Protein AF-A0A251RIR2-F1 (afdb_monomer)

Radius of gyration: 19.33 Å; Cα contacts (8 Å, |Δi|>4): 16; chains: 1; bounding box: 45×36×40 Å

Solvent-accessible surface area (backbone atoms only — not comparable to full-atom values): 4738 Å² total; per-residue (Å²): 140,64,85,70,64,63,78,69,59,83,80,78,82,45,71,68,57,49,40,52,59,56,42,71,75,38,91,84,58,87,48,65,67,51,52,51,52,52,51,52,55,49,50,53,52,48,50,52,56,46,59,78,38,22,86,82,66,68,70,72,75,83,83,88,69,79,58,96,82,65,83,128

Foldseek 3Di:
DPPPVVVPCPPDDDLLNVLVVVQVVPPPRPCPVSVVVVVVVVVVVVVVVCVVCCVVVVVDDDPPDADPVGDD

Sequence (72 aa):
MDNAADAQRTDLMTITRYALNEQSKHPEACGDFTILLNHIVLGCKFVCSAVSKAGLAKVIGLAGETNVQSSL

Nearest PDB structures (foldseek):
  7ns5-assembly1_A  TM=8.325E-01  e=1.780E-02  Saccharomyces cerevisiae S288C
  2q8m-assembly1_A  TM=9.193E-01  e=1.675E-01  Shigella boydii

InterPro domains:
  IPR000146 Fructose-1,6-bisphosphatase class 1 [PTHR11556] (4-69)
  IPR033391 Fructose-1-6-bisphosphatase class I, N-terminal [PF00316] (13-69)

Structure (mmCIF, N/CA/C/O backbone):
data_AF-A0A251RIR2-F1
#
_entry.id   AF-A0A251RIR2-F1
#
loop_
_atom_site.group_PDB
_atom_site.id
_atom_site.type_symbol
_atom_site.label_atom_id
_atom_site.label_alt_id
_atom_site.label_comp_id
_atom_site.label_asym_id
_atom_site.label_entity_id
_atom_site.label_seq_id
_atom_site.pdbx_PDB_ins_code
_atom_site.Cartn_x
_atom_site.Cartn_y
_atom_site.Cartn_z
_atom_site.occupancy
_atom_site.B_iso_or_equiv
_atom_site.auth_seq_id
_atom_site.auth_comp_id
_atom_site.auth_asym_id
_atom_site.auth_atom_id
_atom_site.pdbx_PDB_model_num
ATOM 1 N N . MET A 1 1 ? 23.338 16.137 18.363 1.00 51.28 1 MET A N 1
ATOM 2 C CA . MET A 1 1 ? 23.953 15.887 17.048 1.00 51.28 1 MET A CA 1
ATOM 3 C C . MET A 1 1 ? 23.042 14.861 16.371 1.00 51.28 1 MET A C 1
ATOM 5 O O . MET A 1 1 ? 22.959 13.777 16.915 1.00 51.28 1 MET A O 1
ATOM 9 N N . ASP A 1 2 ? 22.156 15.113 15.394 1.00 47.59 2 ASP A N 1
ATOM 10 C CA . ASP A 1 2 ? 22.149 16.098 14.297 1.00 47.59 2 ASP A CA 1
ATOM 11 C C . ASP A 1 2 ? 20.730 16.312 13.693 1.00 47.59 2 ASP A C 1
ATOM 13 O O . ASP A 1 2 ? 20.488 16.037 12.522 1.00 47.59 2 ASP A O 1
ATOM 17 N N . ASN A 1 3 ? 19.768 16.855 14.454 1.00 58.09 3 ASN A N 1
ATOM 18 C CA . ASN A 1 3 ? 18.423 17.179 13.918 1.00 58.09 3 ASN A CA 1
ATOM 19 C C . ASN A 1 3 ? 18.416 18.306 12.856 1.00 58.09 3 ASN A C 1
ATOM 21 O O . ASN A 1 3 ? 17.395 18.552 12.225 1.00 58.09 3 ASN A O 1
ATOM 25 N N . ALA A 1 4 ? 19.536 19.011 12.663 1.00 54.50 4 ALA A N 1
ATOM 26 C CA . ALA A 1 4 ? 19.674 20.066 11.657 1.00 54.50 4 ALA A CA 1
ATOM 27 C C . ALA A 1 4 ? 20.096 19.531 10.275 1.00 54.50 4 ALA A C 1
ATOM 29 O O . ALA A 1 4 ? 19.822 20.176 9.267 1.00 54.50 4 ALA A O 1
ATOM 30 N N . ALA A 1 5 ? 20.732 18.353 10.209 1.00 55.50 5 ALA A N 1
ATOM 31 C CA . ALA A 1 5 ? 21.210 17.778 8.949 1.00 55.50 5 ALA A CA 1
ATOM 32 C C . ALA A 1 5 ? 20.071 17.178 8.104 1.00 55.50 5 ALA A C 1
ATOM 34 O O . ALA A 1 5 ? 20.141 17.188 6.876 1.00 55.50 5 ALA A O 1
ATOM 35 N N . ASP A 1 6 ? 18.998 16.704 8.747 1.00 57.84 6 ASP A N 1
ATOM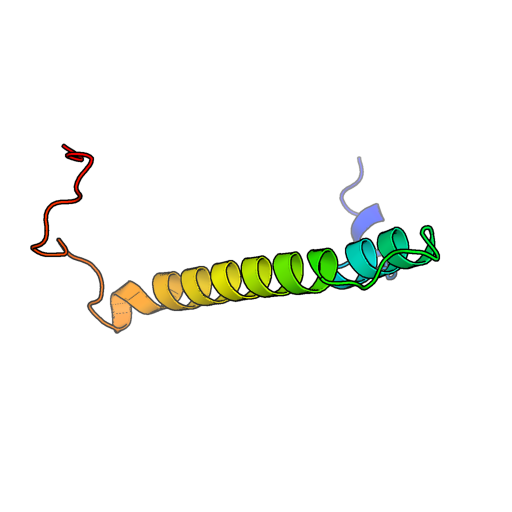 36 C CA . ASP A 1 6 ? 17.838 16.120 8.057 1.00 57.84 6 ASP A CA 1
ATOM 37 C C . ASP A 1 6 ? 16.961 17.191 7.379 1.00 57.84 6 ASP A C 1
ATOM 39 O O . ASP A 1 6 ? 16.348 16.955 6.342 1.00 57.84 6 ASP A O 1
ATOM 43 N N . ALA A 1 7 ? 16.984 18.428 7.892 1.00 60.34 7 ALA A N 1
ATOM 44 C CA . ALA A 1 7 ? 16.251 19.560 7.319 1.00 60.34 7 ALA A CA 1
ATOM 45 C C . ALA A 1 7 ? 16.754 19.981 5.921 1.00 60.34 7 ALA A C 1
ATOM 47 O O . ALA A 1 7 ? 16.056 20.704 5.211 1.00 60.34 7 ALA A O 1
ATOM 48 N N . GLN A 1 8 ? 17.948 19.529 5.513 1.00 64.31 8 GLN A N 1
ATOM 49 C CA . GLN A 1 8 ? 18.557 19.836 4.214 1.00 64.31 8 GLN A CA 1
ATOM 50 C C . GLN A 1 8 ? 18.518 18.666 3.214 1.00 64.31 8 GLN A C 1
ATOM 52 O O . GLN A 1 8 ? 18.995 18.817 2.085 1.00 64.31 8 GLN A O 1
ATOM 57 N N . ARG A 1 9 ? 17.936 17.512 3.577 1.00 65.25 9 ARG A N 1
ATOM 58 C CA . ARG A 1 9 ? 17.714 16.397 2.643 1.00 65.25 9 ARG A CA 1
ATOM 59 C C . ARG A 1 9 ? 16.511 16.703 1.752 1.00 65.25 9 ARG A C 1
ATOM 61 O O . ARG A 1 9 ? 15.372 16.371 2.054 1.00 65.25 9 ARG A O 1
ATOM 68 N N . THR A 1 10 ? 16.778 17.331 0.614 1.00 77.31 10 THR A N 1
ATOM 69 C CA . THR A 1 10 ? 15.777 17.545 -0.443 1.00 77.31 10 THR A CA 1
ATOM 70 C C . THR A 1 10 ? 15.469 16.271 -1.238 1.00 77.31 10 THR A C 1
ATOM 72 O O . THR A 1 10 ? 14.479 16.232 -1.967 1.00 77.31 10 THR A O 1
ATOM 75 N N . ASP A 1 11 ? 16.271 15.210 -1.078 1.00 81.56 11 ASP A N 1
ATOM 76 C CA . ASP A 1 11 ? 16.046 13.908 -1.708 1.00 81.56 11 ASP A CA 1
ATOM 77 C C . ASP A 1 11 ? 15.196 12.98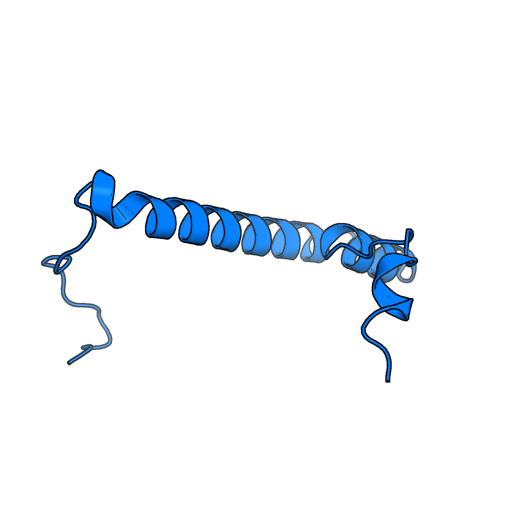8 -0.817 1.00 81.56 11 ASP A C 1
ATOM 79 O O . ASP A 1 11 ? 15.699 12.150 -0.068 1.00 81.56 11 ASP A O 1
ATOM 83 N N . LEU A 1 12 ? 13.876 13.1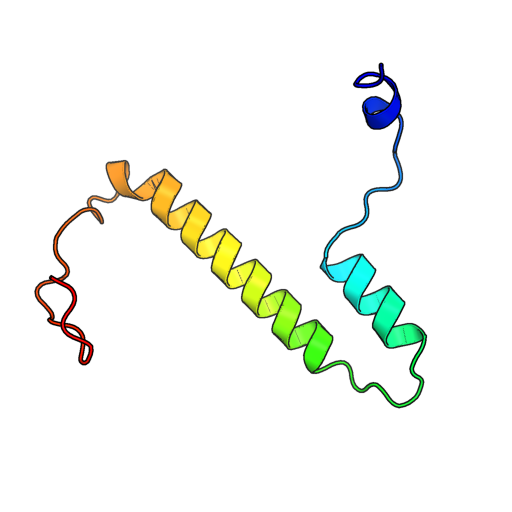67 -0.881 1.00 87.75 12 LEU A N 1
ATOM 84 C CA . LEU A 1 12 ? 12.927 12.330 -0.150 1.00 87.75 12 LEU A CA 1
ATOM 85 C C . LEU A 1 12 ? 12.762 10.969 -0.842 1.00 87.75 12 LEU A C 1
ATOM 87 O O . LEU A 1 12 ? 12.361 10.873 -2.009 1.00 87.75 12 LEU A O 1
ATOM 91 N N . MET A 1 13 ? 13.017 9.892 -0.100 1.00 92.75 13 MET A N 1
ATOM 92 C CA . MET A 1 13 ? 12.751 8.529 -0.554 1.00 92.75 13 MET A CA 1
ATOM 93 C C . MET A 1 13 ? 11.381 8.064 -0.056 1.00 92.75 13 MET A C 1
ATOM 95 O O . MET A 1 13 ? 11.182 7.806 1.127 1.00 92.75 13 MET A O 1
ATOM 99 N N . THR A 1 14 ? 10.421 7.953 -0.974 1.00 94.94 14 THR A N 1
ATOM 100 C CA . THR A 1 14 ? 9.104 7.372 -0.686 1.00 94.94 14 THR A CA 1
ATOM 101 C C . THR A 1 14 ? 9.141 5.853 -0.841 1.00 94.94 14 THR A C 1
ATOM 103 O O . THR A 1 14 ? 9.974 5.325 -1.574 1.00 94.94 14 THR A O 1
ATOM 106 N N . ILE A 1 15 ? 8.194 5.145 -0.216 1.00 93.12 15 ILE A N 1
ATOM 107 C CA . ILE A 1 15 ? 8.046 3.688 -0.386 1.00 93.12 15 ILE A CA 1
ATOM 108 C C . ILE A 1 15 ? 7.866 3.329 -1.866 1.00 93.12 15 ILE A C 1
ATOM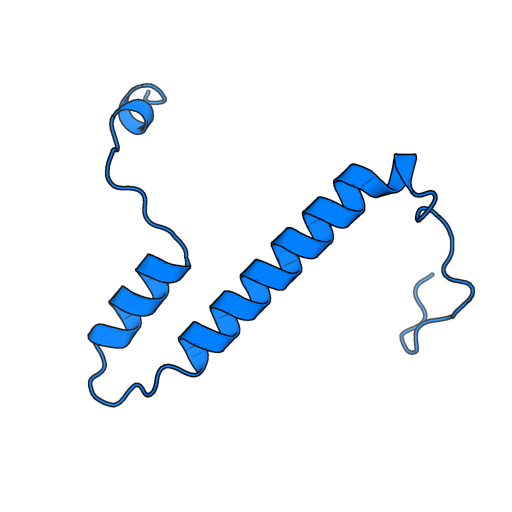 110 O O . ILE A 1 15 ? 8.521 2.417 -2.356 1.00 93.12 15 ILE A O 1
ATOM 114 N N . THR A 1 16 ? 7.040 4.080 -2.601 1.00 95.00 16 THR A N 1
ATOM 115 C CA . THR A 1 16 ? 6.829 3.859 -4.039 1.00 95.00 16 THR A CA 1
ATOM 116 C C . THR A 1 16 ? 8.118 4.053 -4.834 1.00 95.00 16 THR A C 1
ATOM 118 O O . THR A 1 16 ? 8.432 3.233 -5.692 1.00 95.00 16 THR A O 1
ATOM 121 N N . ARG A 1 17 ? 8.898 5.101 -4.535 1.00 94.75 17 ARG A N 1
ATOM 122 C CA . ARG A 1 17 ? 10.186 5.343 -5.199 1.00 94.75 17 ARG A CA 1
ATOM 123 C C . ARG A 1 17 ? 11.195 4.246 -4.880 1.00 94.75 17 ARG A C 1
ATOM 125 O O . ARG A 1 17 ? 11.877 3.783 -5.782 1.00 94.75 17 ARG A O 1
ATOM 132 N N . TYR A 1 18 ? 11.272 3.821 -3.622 1.00 95.69 18 TYR A N 1
ATOM 133 C CA . TYR A 1 18 ? 12.125 2.711 -3.216 1.00 95.69 18 TYR A CA 1
ATOM 134 C C . TYR A 1 18 ? 11.740 1.420 -3.951 1.00 95.69 18 TYR A C 1
ATOM 136 O O . TYR A 1 18 ? 12.590 0.813 -4.590 1.00 95.69 18 TYR A O 1
ATOM 144 N N . ALA A 1 19 ? 10.456 1.050 -3.956 1.00 95.25 19 ALA A N 1
ATOM 145 C CA . ALA A 1 19 ? 9.980 -0.162 -4.619 1.00 95.25 19 ALA A CA 1
ATOM 146 C C . ALA A 1 19 ? 10.254 -0.156 -6.134 1.00 95.25 19 ALA A C 1
ATOM 148 O O . ALA A 1 19 ? 10.724 -1.154 -6.671 1.00 95.25 19 ALA A O 1
ATOM 149 N N . LEU A 1 20 ? 10.044 0.979 -6.813 1.00 96.06 20 LEU A N 1
ATOM 150 C CA . LEU A 1 20 ? 10.375 1.129 -8.235 1.00 96.06 20 LEU A CA 1
ATOM 151 C C . LEU A 1 20 ? 11.887 1.052 -8.497 1.00 96.06 20 LEU A C 1
ATOM 153 O O . LEU A 1 20 ? 12.303 0.449 -9.485 1.00 96.06 20 LEU A O 1
ATOM 157 N N . ASN A 1 21 ? 12.706 1.636 -7.617 1.00 95.81 21 ASN A N 1
ATOM 158 C CA . ASN A 1 21 ? 14.164 1.567 -7.712 1.00 95.81 21 ASN A CA 1
ATOM 159 C C . ASN A 1 21 ? 14.701 0.151 -7.486 1.00 95.81 21 ASN A C 1
ATOM 161 O O . ASN A 1 21 ? 15.701 -0.211 -8.092 1.00 95.81 21 ASN A O 1
ATOM 165 N N . GLU A 1 22 ? 14.087 -0.634 -6.601 1.00 95.44 22 GLU A N 1
ATOM 166 C CA . GLU A 1 22 ? 14.463 -2.037 -6.426 1.00 95.44 22 GLU A CA 1
ATOM 167 C C . GLU A 1 22 ? 13.986 -2.873 -7.612 1.00 95.44 22 GLU A C 1
ATOM 169 O O . GLU A 1 22 ? 14.776 -3.617 -8.182 1.00 95.44 22 GLU A O 1
ATOM 174 N N . GLN A 1 23 ? 12.742 -2.689 -8.062 1.00 95.94 23 GLN A N 1
ATOM 175 C CA . GLN A 1 23 ? 12.206 -3.401 -9.222 1.00 95.94 23 GLN A CA 1
ATOM 176 C C . GLN A 1 23 ? 13.062 -3.191 -10.480 1.00 95.94 23 GLN A C 1
ATOM 178 O O . GLN A 1 23 ? 13.314 -4.148 -11.203 1.00 95.94 23 GLN A O 1
ATOM 183 N N . SER A 1 24 ? 13.541 -1.970 -10.743 1.00 95.38 24 SER A N 1
ATOM 184 C CA . SER A 1 24 ? 14.340 -1.674 -11.942 1.00 95.38 24 SER A CA 1
ATOM 185 C C . SER A 1 24 ? 15.700 -2.381 -11.981 1.00 95.38 24 SER A C 1
ATOM 187 O O . SER A 1 24 ? 16.290 -2.495 -13.055 1.00 95.38 24 SER A O 1
ATOM 189 N N . LYS A 1 25 ? 16.187 -2.895 -10.843 1.00 96.62 25 LYS A N 1
ATOM 190 C CA . LYS A 1 25 ? 17.404 -3.722 -10.775 1.00 96.62 25 LYS A CA 1
ATOM 191 C C . LYS A 1 25 ? 17.179 -5.154 -11.272 1.00 96.62 25 LYS A C 1
ATOM 193 O O . LYS A 1 25 ? 18.156 -5.862 -11.496 1.00 96.62 25 LYS A O 1
ATOM 198 N N . HIS A 1 26 ? 15.923 -5.563 -11.449 1.00 94.69 26 HIS A N 1
ATOM 199 C CA . HIS A 1 26 ? 15.506 -6.907 -11.842 1.00 94.69 26 HIS A CA 1
ATOM 200 C C . HIS A 1 26 ? 14.763 -6.847 -13.189 1.00 94.69 26 HIS A C 1
ATOM 202 O O . HIS A 1 26 ? 13.565 -6.558 -13.211 1.00 94.69 26 HIS A O 1
ATOM 208 N N . PRO A 1 27 ? 15.439 -7.089 -14.330 1.00 91.62 27 PRO A N 1
ATOM 209 C CA . PRO A 1 27 ? 14.828 -7.011 -15.663 1.00 91.62 27 PRO A CA 1
ATOM 210 C C . PRO A 1 27 ? 13.613 -7.931 -15.861 1.00 91.62 27 PRO A C 1
ATOM 212 O O . PRO A 1 27 ? 12.763 -7.663 -16.707 1.00 91.62 27 PRO A O 1
ATOM 215 N N . GLU A 1 28 ? 13.533 -9.013 -15.091 1.00 94.56 28 GLU A N 1
ATOM 216 C CA . GLU A 1 28 ? 12.438 -9.982 -15.072 1.00 94.56 28 GLU A CA 1
ATOM 217 C C . GLU A 1 28 ? 11.221 -9.534 -14.246 1.00 94.56 28 GLU A C 1
ATOM 219 O O . GLU A 1 28 ? 10.174 -10.180 -14.286 1.00 94.56 28 GLU A O 1
ATOM 224 N N . ALA A 1 29 ? 11.339 -8.458 -13.464 1.00 92.56 29 ALA A N 1
ATOM 225 C CA . ALA A 1 29 ? 10.297 -8.059 -12.533 1.00 92.56 29 ALA A CA 1
ATOM 226 C C . ALA A 1 29 ? 9.118 -7.364 -13.240 1.00 92.56 29 ALA A C 1
ATOM 228 O O . ALA A 1 29 ? 9.213 -6.220 -13.687 1.00 92.56 29 ALA A O 1
ATOM 229 N N . CYS A 1 30 ? 7.957 -8.026 -13.242 1.00 91.56 30 CYS A N 1
ATOM 230 C CA . CYS A 1 30 ? 6.711 -7.522 -13.839 1.00 91.56 30 CYS A CA 1
ATOM 231 C C . CYS A 1 30 ? 6.043 -6.375 -13.054 1.00 91.56 30 CYS A C 1
ATOM 233 O O . CYS A 1 30 ? 5.211 -5.656 -13.599 1.00 91.56 30 CYS A O 1
ATOM 235 N N . GLY A 1 31 ? 6.406 -6.184 -11.781 1.00 94.12 31 GLY A N 1
ATOM 236 C CA . GLY A 1 31 ? 5.916 -5.085 -10.939 1.00 94.12 31 GLY A CA 1
ATOM 237 C C . GLY A 1 31 ? 4.714 -5.385 -10.044 1.00 94.12 31 GLY A C 1
ATOM 238 O O . GLY A 1 31 ? 4.306 -4.509 -9.282 1.00 94.12 31 GLY A O 1
ATOM 239 N N . ASP A 1 32 ? 4.205 -6.619 -10.036 1.00 96.12 32 ASP A N 1
ATOM 240 C CA . ASP A 1 32 ? 3.081 -7.027 -9.175 1.00 96.12 32 ASP A CA 1
ATOM 241 C C . ASP A 1 32 ? 3.351 -6.770 -7.687 1.00 96.12 32 ASP A C 1
ATOM 243 O O . ASP A 1 32 ? 2.481 -6.303 -6.952 1.00 96.12 32 ASP A O 1
ATOM 247 N N . PHE A 1 33 ? 4.588 -7.002 -7.238 1.00 94.25 33 PHE A N 1
ATOM 248 C CA . PHE A 1 33 ? 4.984 -6.729 -5.859 1.00 94.25 33 PHE A CA 1
ATOM 249 C C . PHE A 1 33 ? 4.974 -5.228 -5.532 1.00 94.25 33 PHE A C 1
ATOM 251 O O . PHE A 1 33 ? 4.480 -4.822 -4.481 1.00 94.25 33 PHE A O 1
ATOM 258 N N . THR A 1 34 ? 5.444 -4.381 -6.451 1.00 96.06 34 THR A N 1
ATOM 259 C CA . THR A 1 34 ? 5.385 -2.918 -6.304 1.00 96.06 34 THR A CA 1
ATOM 260 C C . THR A 1 34 ? 3.939 -2.432 -6.218 1.00 96.06 34 THR A C 1
ATOM 262 O O . THR A 1 34 ? 3.614 -1.579 -5.388 1.00 96.06 34 THR A O 1
ATOM 265 N N . ILE A 1 35 ? 3.051 -2.999 -7.038 1.00 96.69 35 ILE A N 1
ATOM 266 C CA . ILE A 1 35 ? 1.614 -2.707 -7.009 1.00 96.69 35 ILE A CA 1
ATOM 267 C C . ILE A 1 35 ? 1.017 -3.123 -5.659 1.00 96.69 35 ILE A C 1
ATOM 269 O O . ILE A 1 35 ? 0.355 -2.310 -5.008 1.00 96.69 35 ILE A O 1
ATOM 273 N N . LEU A 1 36 ? 1.311 -4.339 -5.190 1.00 96.75 36 LEU A N 1
ATOM 274 C CA . LEU A 1 36 ? 0.864 -4.839 -3.889 1.00 96.75 36 LEU A CA 1
ATOM 275 C C . LEU A 1 36 ? 1.285 -3.905 -2.745 1.00 96.75 36 LEU A C 1
ATOM 277 O O . LEU A 1 36 ? 0.451 -3.516 -1.924 1.00 96.75 36 LEU A O 1
ATOM 281 N N . LEU A 1 37 ? 2.554 -3.493 -2.711 1.00 97.12 37 LEU A N 1
ATOM 282 C CA . LEU A 1 37 ? 3.062 -2.570 -1.694 1.00 97.12 37 LEU A CA 1
ATOM 283 C C . LEU A 1 37 ? 2.344 -1.216 -1.730 1.00 97.12 37 LEU A C 1
ATOM 285 O O . LEU A 1 37 ? 1.981 -0.682 -0.680 1.00 97.12 37 LEU A O 1
ATOM 289 N N . ASN A 1 38 ? 2.079 -0.674 -2.921 1.00 96.56 38 ASN A N 1
ATOM 290 C CA . ASN A 1 38 ? 1.326 0.573 -3.057 1.00 96.56 38 ASN A CA 1
ATOM 291 C C . ASN A 1 38 ? -0.113 0.440 -2.521 1.00 96.56 38 ASN A C 1
ATOM 293 O O . ASN A 1 38 ? -0.606 1.366 -1.870 1.00 96.56 38 ASN A O 1
ATOM 297 N N . HIS A 1 39 ? -0.770 -0.707 -2.722 1.00 97.50 39 HIS A N 1
ATOM 298 C CA . HIS A 1 39 ? -2.099 -0.963 -2.158 1.00 97.50 39 HIS A CA 1
ATOM 299 C C . HIS A 1 39 ? -2.086 -1.075 -0.630 1.00 97.50 39 HIS A C 1
ATOM 301 O O . HIS A 1 39 ? -2.980 -0.533 0.022 1.00 97.50 39 HIS A O 1
ATOM 307 N N . ILE A 1 40 ? -1.062 -1.699 -0.044 1.00 97.12 40 ILE A N 1
ATOM 308 C CA . ILE A 1 40 ? -0.896 -1.740 1.418 1.00 97.12 40 ILE A CA 1
ATOM 309 C C . ILE A 1 40 ? -0.727 -0.317 1.969 1.00 97.12 40 ILE A C 1
ATOM 311 O O . ILE A 1 40 ? -1.421 0.067 2.911 1.00 97.12 40 ILE A O 1
ATOM 315 N N . VAL A 1 41 ? 0.127 0.505 1.346 1.00 97.00 41 VAL A N 1
ATOM 316 C CA . VAL A 1 41 ? 0.318 1.915 1.740 1.00 97.00 41 VAL A CA 1
ATOM 317 C C . VAL A 1 41 ? -0.993 2.702 1.657 1.00 97.00 41 VAL A C 1
ATOM 319 O O . VAL A 1 41 ? -1.287 3.504 2.549 1.00 97.00 41 VAL A O 1
ATOM 322 N N . LEU A 1 42 ? -1.795 2.474 0.614 1.00 96.69 42 LEU A N 1
ATOM 323 C CA . LEU A 1 42 ? -3.116 3.083 0.480 1.00 96.69 42 LEU A CA 1
ATOM 324 C C . LEU A 1 42 ? -4.051 2.658 1.620 1.00 96.69 42 LEU A C 1
ATOM 326 O O . LEU A 1 42 ? -4.677 3.522 2.235 1.00 96.69 42 LEU A O 1
ATOM 330 N N . GLY A 1 43 ? -4.106 1.361 1.934 1.00 97.00 43 GLY A N 1
ATOM 331 C CA . GLY A 1 43 ? -4.889 0.826 3.049 1.00 97.00 43 GLY A CA 1
ATOM 332 C C . GLY A 1 43 ? -4.504 1.468 4.382 1.00 97.00 43 GLY A C 1
ATOM 333 O O . GLY A 1 43 ? -5.371 1.959 5.103 1.00 97.00 43 GLY A O 1
ATOM 334 N N . CYS A 1 44 ? -3.205 1.583 4.667 1.00 96.62 44 CYS A N 1
ATOM 335 C CA . CYS A 1 44 ? -2.717 2.261 5.868 1.00 96.62 44 CYS A CA 1
ATOM 336 C C . CYS A 1 44 ? -3.153 3.732 5.920 1.00 96.62 44 CYS A C 1
ATOM 338 O O . CYS A 1 44 ? -3.666 4.187 6.941 1.00 96.62 44 CYS A O 1
ATOM 340 N N . LYS A 1 45 ? -3.012 4.485 4.819 1.00 95.06 45 LYS A N 1
ATOM 341 C CA . LYS A 1 45 ? -3.465 5.888 4.762 1.00 95.06 45 LYS A CA 1
ATOM 342 C C . LYS A 1 45 ? -4.973 6.016 4.959 1.00 95.06 45 LYS A C 1
ATOM 344 O O . LYS A 1 45 ? -5.421 6.958 5.616 1.00 95.06 45 LYS A O 1
ATOM 349 N N . PHE A 1 46 ? -5.745 5.083 4.408 1.00 94.69 46 PHE A N 1
ATOM 350 C CA . PHE A 1 46 ? -7.188 5.037 4.592 1.00 94.69 46 PHE A CA 1
ATOM 351 C C . PHE A 1 46 ? -7.551 4.808 6.062 1.00 94.69 46 PHE A C 1
ATOM 353 O O . PHE A 1 46 ? -8.311 5.599 6.618 1.00 94.69 46 PHE A O 1
ATOM 360 N N . VAL A 1 47 ? -6.948 3.806 6.711 1.00 92.50 47 VAL A N 1
ATOM 361 C CA . VAL A 1 47 ? -7.152 3.533 8.142 1.00 92.50 47 VAL A CA 1
ATOM 362 C C . VAL A 1 47 ? -6.758 4.742 8.988 1.00 92.50 47 VAL A C 1
ATOM 364 O O . VAL A 1 47 ? -7.553 5.169 9.818 1.00 92.50 47 VAL A O 1
ATOM 367 N N . CYS A 1 48 ? -5.600 5.363 8.743 1.00 92.12 48 CYS A N 1
ATOM 368 C CA . CYS A 1 48 ? -5.196 6.579 9.455 1.00 92.12 48 CYS A CA 1
ATOM 369 C C . CYS A 1 48 ? -6.232 7.702 9.296 1.00 92.12 48 CYS A C 1
ATOM 371 O O . CYS A 1 48 ? -6.644 8.302 10.283 1.00 92.12 48 CYS A O 1
ATOM 373 N N . SER A 1 49 ? -6.701 7.950 8.070 1.00 90.12 49 SER A N 1
ATOM 374 C CA . SER 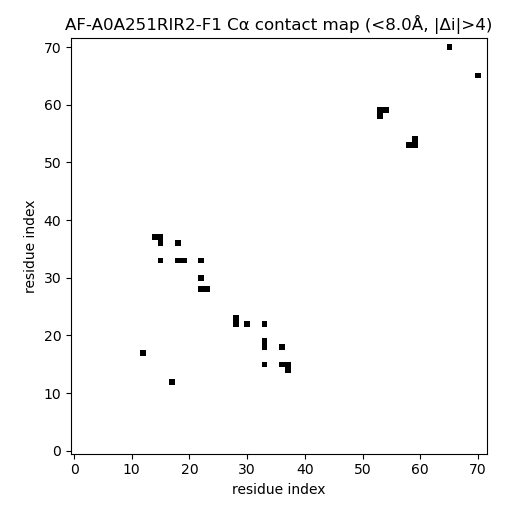A 1 49 ? -7.736 8.955 7.786 1.00 90.12 49 SER A CA 1
ATOM 375 C C . SER A 1 49 ? -9.056 8.642 8.499 1.00 90.12 49 SER A C 1
ATOM 377 O O . SER A 1 49 ? -9.695 9.549 9.035 1.00 90.12 49 SER A O 1
ATOM 379 N N . ALA A 1 50 ? -9.450 7.366 8.540 1.00 87.44 50 ALA A N 1
ATOM 380 C CA . ALA A 1 50 ? -10.646 6.908 9.234 1.00 87.44 50 ALA A CA 1
ATOM 381 C C . ALA A 1 50 ? -10.516 7.088 10.753 1.00 87.44 50 ALA A C 1
ATOM 383 O O . ALA A 1 50 ? -11.399 7.682 11.365 1.00 87.44 50 ALA A O 1
ATOM 384 N N . VAL A 1 51 ? -9.395 6.669 11.350 1.00 88.19 51 VAL A N 1
ATOM 385 C CA . VAL A 1 51 ? -9.115 6.816 12.789 1.00 88.19 51 VAL A CA 1
ATOM 386 C C . VAL A 1 51 ? -9.058 8.289 13.194 1.00 88.19 51 VAL A C 1
ATOM 388 O O . VAL A 1 51 ? -9.708 8.672 14.165 1.00 88.19 51 VAL A O 1
ATOM 391 N N . SER A 1 52 ? -8.383 9.150 12.424 1.00 87.75 52 SER A N 1
ATOM 392 C CA . SER A 1 52 ? -8.337 10.597 12.695 1.00 87.75 52 SER A CA 1
ATOM 393 C C . SER A 1 52 ? -9.721 11.256 12.690 1.00 87.75 52 SER A C 1
ATOM 395 O O . SER A 1 52 ? -9.914 12.283 13.336 1.00 87.75 52 SER A O 1
ATOM 397 N N . LYS A 1 53 ? -10.691 10.676 11.974 1.00 84.19 53 LYS A N 1
ATOM 398 C CA . LYS A 1 53 ? -12.071 11.176 11.880 1.00 84.19 53 LYS A CA 1
ATOM 399 C C . LYS A 1 53 ? -13.060 10.376 12.729 1.00 84.19 53 LYS A C 1
ATOM 401 O O . LYS A 1 53 ? -14.221 10.769 12.819 1.00 84.19 53 LYS A O 1
ATOM 406 N N . ALA A 1 54 ? -12.635 9.288 13.372 1.00 78.94 54 ALA A N 1
ATOM 407 C CA . ALA A 1 54 ? -13.527 8.337 14.032 1.00 78.94 54 ALA A CA 1
ATOM 408 C C . ALA A 1 54 ? -14.329 8.970 15.180 1.00 78.94 54 ALA A C 1
ATOM 410 O O . ALA A 1 54 ? -15.502 8.643 15.359 1.00 78.94 54 ALA A O 1
ATOM 411 N N . GLY A 1 55 ? -13.731 9.931 15.895 1.00 69.94 55 GLY A N 1
ATOM 412 C CA . GLY A 1 55 ? -14.409 10.695 16.948 1.00 69.94 55 GLY A CA 1
ATOM 413 C C . GLY A 1 55 ? -15.512 11.626 16.430 1.00 69.94 55 GLY A C 1
ATOM 414 O O . GLY A 1 55 ? -16.496 11.852 17.125 1.00 69.94 55 GLY A O 1
ATOM 415 N N . LEU A 1 56 ? -15.393 12.121 15.194 1.00 75.75 56 LEU A N 1
ATOM 416 C CA . LEU A 1 56 ? -16.410 12.964 14.550 1.00 75.75 56 LEU A CA 1
ATOM 417 C C . LEU A 1 56 ? -17.487 12.124 13.850 1.00 75.75 56 LEU A C 1
ATOM 419 O O . LEU A 1 56 ? -18.651 12.512 13.809 1.00 75.75 56 LEU A O 1
ATOM 423 N N . ALA A 1 57 ? -17.103 10.964 13.317 1.00 71.06 57 ALA A N 1
ATOM 424 C CA . ALA A 1 57 ? -17.967 10.084 12.535 1.00 71.06 57 ALA A CA 1
ATOM 425 C C . ALA A 1 57 ? -18.658 8.971 13.356 1.00 71.06 57 ALA A C 1
ATOM 427 O O . ALA A 1 57 ? -19.328 8.127 12.770 1.00 71.06 57 ALA A O 1
ATOM 428 N N . LYS A 1 58 ? -18.520 8.959 14.694 1.00 64.38 58 LYS A N 1
ATOM 429 C CA . LYS A 1 58 ? -19.110 7.951 15.609 1.00 64.38 58 LYS A CA 1
ATOM 430 C C . LYS A 1 58 ? -18.789 6.489 15.241 1.00 64.38 58 LYS A C 1
ATOM 432 O O . LYS A 1 58 ? -19.578 5.595 15.516 1.00 64.38 58 LYS A O 1
ATOM 437 N N . VAL A 1 59 ? -17.621 6.232 14.650 1.00 64.50 59 VAL A N 1
ATOM 438 C CA . VAL A 1 59 ? -17.174 4.874 14.251 1.00 64.50 59 VAL A CA 1
ATOM 439 C C . VAL A 1 59 ? -16.447 4.143 15.394 1.00 64.50 59 VAL A C 1
ATOM 441 O O . VAL A 1 59 ? -15.859 3.086 15.204 1.00 64.50 59 VAL A O 1
ATOM 444 N N . ILE A 1 60 ? -16.453 4.736 16.589 1.00 66.06 60 ILE A N 1
ATOM 445 C CA . ILE A 1 60 ? -15.879 4.192 17.820 1.00 66.06 60 ILE A CA 1
ATOM 446 C C . ILE A 1 60 ? -16.943 3.376 18.571 1.00 66.06 60 ILE A C 1
ATOM 448 O O . ILE A 1 60 ? -17.963 3.924 18.982 1.00 66.06 60 ILE A O 1
ATOM 452 N N . GLY A 1 61 ? -16.713 2.074 18.755 1.00 67.94 61 GLY A N 1
ATOM 453 C CA . GLY A 1 61 ? -17.633 1.169 19.453 1.00 67.94 61 GLY A CA 1
ATOM 454 C C . GLY A 1 61 ? -17.368 -0.305 19.138 1.00 67.94 61 GLY A C 1
ATOM 455 O O . GLY A 1 61 ? -16.552 -0.624 18.275 1.00 67.94 61 GLY A O 1
ATOM 456 N N . LEU A 1 62 ? -18.047 -1.208 19.849 1.00 66.94 62 LEU A N 1
ATOM 457 C CA . LEU A 1 62 ? -17.971 -2.648 19.598 1.00 66.94 62 LEU A CA 1
ATOM 458 C C . LEU A 1 62 ? -18.672 -2.970 18.268 1.00 66.94 62 LEU A C 1
ATOM 460 O O . LEU A 1 62 ? -19.803 -2.538 18.058 1.00 66.94 62 LEU A O 1
ATOM 464 N N . ALA A 1 63 ? -18.040 -3.7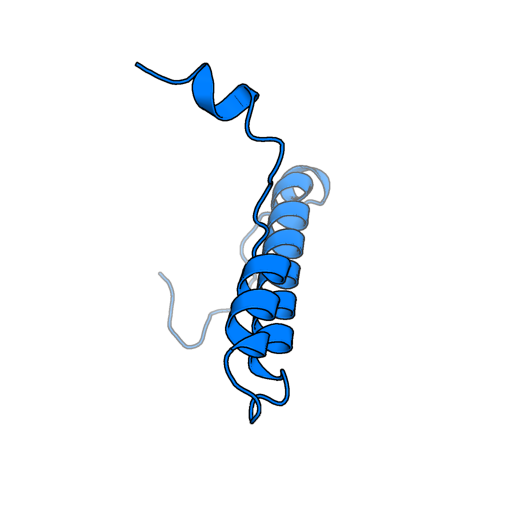56 17.396 1.00 71.62 63 ALA A N 1
ATOM 465 C CA . ALA A 1 63 ? -18.600 -4.091 16.083 1.00 71.62 63 ALA A CA 1
ATOM 466 C C . ALA A 1 63 ? -19.808 -5.054 16.136 1.00 71.62 63 ALA A C 1
ATOM 468 O O . ALA A 1 63 ? -20.314 -5.434 15.088 1.00 71.62 63 ALA A O 1
ATOM 469 N N . GLY A 1 64 ? -20.274 -5.468 17.324 1.00 72.12 64 GLY A N 1
ATOM 470 C CA . GLY A 1 64 ? -21.387 -6.415 17.524 1.00 72.12 64 GLY A CA 1
ATOM 471 C C . GLY A 1 64 ? -21.089 -7.857 17.089 1.00 72.12 64 GLY A C 1
ATOM 472 O O . GLY A 1 64 ? -21.678 -8.794 17.616 1.00 72.12 64 GL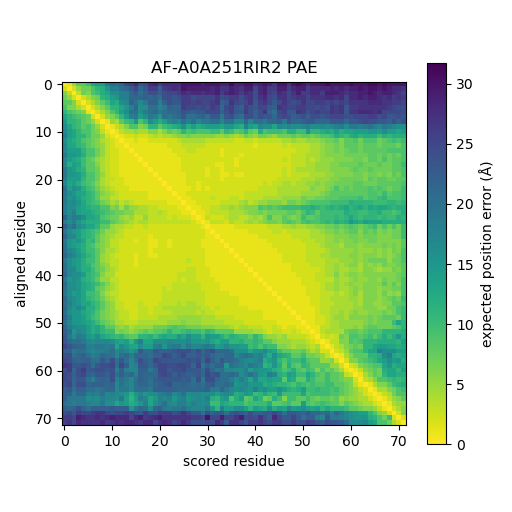Y A O 1
ATOM 473 N N . GLU A 1 65 ? -20.132 -8.027 16.183 1.00 76.75 65 GLU A N 1
ATOM 474 C CA . GLU A 1 65 ? -19.675 -9.288 15.620 1.00 76.75 65 GLU A CA 1
ATOM 475 C C . GLU A 1 65 ? -18.477 -9.845 16.397 1.00 76.75 65 GLU A C 1
ATOM 477 O O . GLU A 1 65 ? -17.572 -9.110 16.805 1.00 76.75 65 GLU A O 1
ATOM 482 N N . THR A 1 66 ? -18.452 -11.167 16.572 1.00 74.62 66 THR A N 1
ATOM 483 C CA . THR A 1 66 ? -17.334 -11.874 17.210 1.00 74.62 66 THR A CA 1
ATOM 484 C C . THR A 1 66 ? -16.424 -12.452 16.137 1.00 74.62 66 THR A C 1
ATOM 486 O O . THR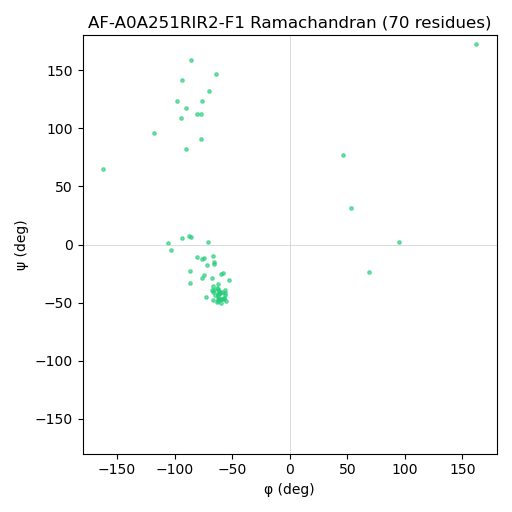 A 1 66 ? -16.862 -13.216 15.280 1.00 74.62 66 THR A O 1
ATOM 489 N N . ASN A 1 67 ? -15.140 -12.095 16.181 1.00 78.38 67 ASN A N 1
ATOM 490 C CA . ASN A 1 67 ? -14.154 -12.645 15.258 1.00 78.38 67 ASN A CA 1
ATOM 491 C C . ASN A 1 67 ? -14.006 -14.163 15.467 1.00 78.38 67 ASN A C 1
ATOM 493 O O . ASN A 1 67 ? -14.051 -14.643 16.601 1.00 78.38 67 ASN A O 1
ATOM 497 N N . VAL A 1 68 ? -13.728 -14.902 14.389 1.00 83.06 68 VAL A N 1
ATOM 498 C CA . VAL A 1 68 ? -13.470 -16.356 14.414 1.00 83.06 68 VAL A CA 1
ATOM 499 C C . VAL A 1 68 ? -12.381 -16.713 15.433 1.00 83.06 68 VAL A C 1
ATOM 501 O O . VAL A 1 68 ? -12.416 -17.775 16.044 1.00 83.06 68 VAL A O 1
ATOM 504 N N . GLN A 1 69 ? -11.432 -15.801 15.656 1.00 79.12 69 GLN A N 1
ATOM 505 C CA . GLN A 1 69 ? -10.304 -16.003 16.558 1.00 79.12 69 G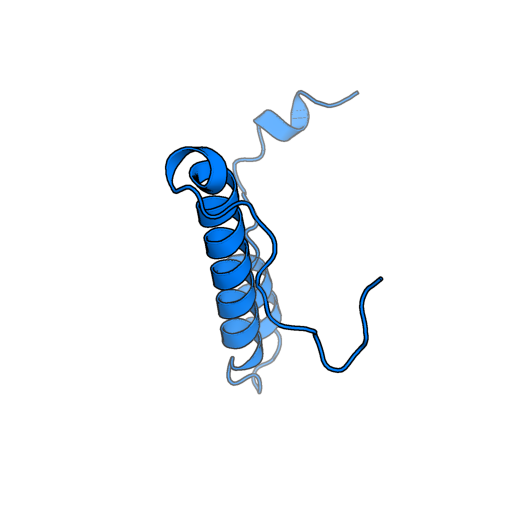LN A CA 1
ATOM 506 C C . GLN A 1 69 ? -10.588 -15.669 18.037 1.00 79.12 69 GLN A C 1
ATOM 508 O O . GLN A 1 69 ? -9.653 -15.717 18.826 1.00 79.12 69 GLN A O 1
ATOM 513 N N . SER A 1 70 ? -11.833 -15.352 18.429 1.00 59.94 70 SER A N 1
ATOM 514 C CA . SER A 1 70 ? -12.220 -15.031 19.818 1.00 59.94 70 SER A CA 1
ATOM 515 C C . SER A 1 70 ? -11.255 -14.040 20.491 1.00 59.94 70 SER A C 1
ATOM 517 O O . SER A 1 70 ? -10.410 -14.413 21.304 1.00 59.94 70 SER A O 1
ATOM 519 N N . SER A 1 71 ? -11.365 -12.757 20.158 1.00 59.22 71 SER A N 1
ATOM 520 C CA . SER A 1 71 ? -10.656 -11.702 20.890 1.00 59.22 71 SER A CA 1
ATOM 521 C C . SER A 1 71 ? -11.434 -11.382 22.170 1.00 59.22 71 SER A C 1
ATOM 523 O O . SER A 1 71 ? -12.564 -10.908 22.075 1.00 59.22 71 SER A O 1
ATOM 525 N N . LEU A 1 72 ? -10.857 -11.709 23.333 1.00 47.84 72 LEU A N 1
ATOM 526 C CA . LEU A 1 72 ? -11.339 -11.269 24.649 1.00 47.84 72 LEU A CA 1
ATOM 527 C C . LEU A 1 72 ? -11.061 -9.773 24.843 1.00 47.84 72 LEU A C 1
ATOM 529 O O . LEU A 1 72 ? -9.956 -9.341 24.437 1.00 47.84 72 LEU A O 1
#

pLDDT: mean 82.68, std 15.1, range [47.59, 97.5]

Organism: Prunus persica (NCBI:txid3760)

Secondary structure (DSSP, 8-state):
--TTTGGG------HHHHHHHHHTT-TT--SHHHHHHHHHHHHHHHHHHHHHHHHHHT--S--SSPPTT---

Mean predicted aligned error: 10.05 Å